Protein AF-Q0GA24-F1 (afdb_monomer)

Organism: NCBI:txid2138

Structure (mmCIF, N/CA/C/O backbone):
data_AF-Q0GA24-F1
#
_entry.id   AF-Q0GA24-F1
#
loop_
_atom_site.group_PDB
_atom_site.id
_atom_site.type_symbol
_atom_site.label_atom_id
_atom_site.label_alt_id
_atom_site.label_comp_id
_atom_site.label_asym_id
_atom_site.label_entity_id
_atom_site.label_seq_id
_atom_site.pdbx_PDB_ins_code
_atom_site.Cartn_x
_atom_site.Cartn_y
_atom_site.Cartn_z
_atom_site.occupancy
_atom_site.B_iso_or_equiv
_atom_site.auth_seq_id
_atom_site.auth_comp_id
_atom_site.auth_asym_id
_atom_site.auth_atom_id
_atom_site.pdbx_PDB_model_num
ATOM 1 N N . MET A 1 1 ? -24.934 -9.411 30.092 1.00 54.34 1 MET A N 1
ATOM 2 C CA . MET A 1 1 ? -26.038 -9.395 31.073 1.00 54.34 1 MET A CA 1
ATOM 3 C C . MET A 1 1 ? -25.554 -8.553 32.243 1.00 54.34 1 MET A C 1
ATOM 5 O O . MET A 1 1 ? -24.442 -8.800 32.690 1.00 54.34 1 MET A O 1
ATOM 9 N N . ALA A 1 2 ? -26.264 -7.487 32.613 1.00 73.81 2 ALA A N 1
ATOM 10 C CA . ALA A 1 2 ? -25.845 -6.609 33.710 1.00 73.81 2 ALA A CA 1
ATOM 11 C C . ALA A 1 2 ? -26.306 -7.208 35.046 1.00 73.81 2 ALA A C 1
ATOM 13 O O . ALA A 1 2 ? -27.414 -7.735 35.101 1.00 73.81 2 ALA A O 1
ATOM 14 N N . LEU A 1 3 ? -25.459 -7.147 36.076 1.00 82.38 3 LEU A N 1
ATOM 15 C CA . LEU A 1 3 ? -25.820 -7.531 37.442 1.00 82.38 3 LEU A CA 1
ATOM 16 C C . LEU A 1 3 ? -26.893 -6.558 37.951 1.00 82.38 3 LEU A C 1
ATOM 18 O O . LEU A 1 3 ? -26.686 -5.347 37.848 1.00 82.38 3 LEU A O 1
ATOM 22 N N . THR A 1 4 ? -28.021 -7.055 38.463 1.00 87.50 4 THR A N 1
ATOM 23 C CA . THR A 1 4 ? -29.092 -6.200 39.011 1.00 87.50 4 THR A CA 1
ATOM 24 C C . THR A 1 4 ? -29.275 -6.394 40.512 1.00 87.50 4 THR A C 1
ATOM 26 O O . THR A 1 4 ? -28.878 -7.408 41.088 1.00 87.50 4 THR A O 1
ATOM 29 N N . LYS A 1 5 ? -29.887 -5.396 41.156 1.00 87.81 5 LYS A N 1
ATOM 30 C CA . LYS A 1 5 ? -30.190 -5.423 42.591 1.00 87.81 5 LYS A CA 1
ATOM 31 C C . LYS A 1 5 ? -31.132 -6.585 42.930 1.00 87.81 5 LYS A C 1
ATOM 33 O O . LYS A 1 5 ? -30.907 -7.276 43.917 1.00 87.81 5 LYS A O 1
ATOM 38 N N . GLU A 1 6 ? -32.123 -6.854 42.080 1.00 89.94 6 GLU A N 1
ATOM 39 C CA . GLU A 1 6 ? -33.084 -7.948 42.266 1.00 89.94 6 GLU A CA 1
ATOM 40 C C . GLU A 1 6 ? -32.398 -9.316 42.252 1.00 89.94 6 GLU A C 1
ATOM 42 O O . GLU A 1 6 ? -32.691 -10.148 43.102 1.00 89.94 6 GLU A O 1
ATOM 47 N N . GLN A 1 7 ? -31.419 -9.525 41.365 1.00 90.19 7 GLN A N 1
ATOM 48 C CA . GLN A 1 7 ? -30.659 -10.779 41.303 1.00 90.19 7 GLN A CA 1
ATOM 49 C C . GLN A 1 7 ? -29.853 -11.042 42.581 1.00 90.19 7 GLN A C 1
ATOM 51 O O . GLN A 1 7 ? -29.695 -12.189 42.989 1.00 90.19 7 GLN A O 1
ATOM 56 N N . LEU A 1 8 ? -29.337 -9.989 43.220 1.00 88.69 8 LEU A N 1
ATOM 57 C CA . LEU A 1 8 ? -28.598 -10.094 44.480 1.00 88.69 8 LEU A CA 1
ATOM 58 C C . LEU A 1 8 ? -29.540 -10.395 45.655 1.00 88.69 8 LEU A C 1
ATOM 60 O O . LEU A 1 8 ? -29.215 -11.215 46.514 1.00 88.69 8 LEU A O 1
ATOM 64 N N . ILE A 1 9 ? -30.727 -9.785 45.659 1.00 90.94 9 ILE A N 1
ATOM 65 C CA . ILE A 1 9 ? -31.772 -10.046 46.658 1.00 90.94 9 ILE A CA 1
ATOM 66 C C . ILE A 1 9 ? -32.324 -11.473 46.512 1.00 90.94 9 ILE A C 1
ATOM 68 O O . ILE A 1 9 ? -32.488 -12.169 47.511 1.00 90.94 9 ILE A O 1
ATOM 72 N N . GLU A 1 10 ? -32.536 -11.954 45.283 1.00 92.00 10 GLU A N 1
ATOM 73 C CA . GLU A 1 10 ? -32.935 -13.342 44.996 1.00 92.00 10 GLU A CA 1
ATOM 74 C C . GLU A 1 10 ? -31.900 -14.370 45.481 1.00 92.00 10 GLU A C 1
ATOM 76 O O . GLU A 1 10 ? -32.254 -15.507 45.789 1.00 92.00 10 GLU A O 1
ATOM 81 N N . GLN A 1 11 ? -30.632 -13.969 45.619 1.00 88.75 11 GLN A N 1
ATOM 82 C CA . GLN A 1 11 ? -29.571 -14.783 46.220 1.00 88.75 11 GLN A CA 1
ATOM 83 C C . GLN A 1 11 ? -29.499 -14.684 47.754 1.00 88.75 11 GLN A C 1
ATOM 85 O 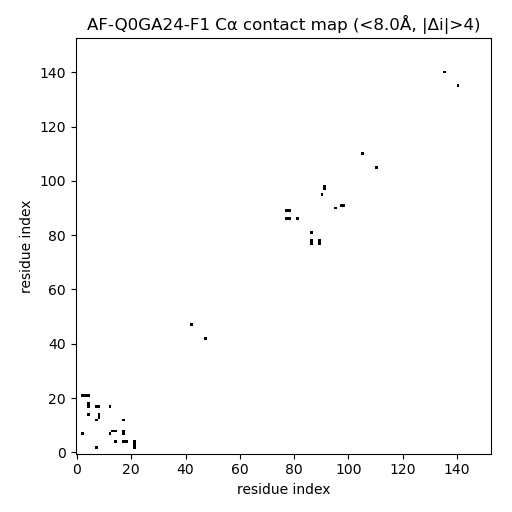O . GLN A 1 11 ? -28.589 -15.240 48.368 1.00 88.75 11 GLN A O 1
ATOM 90 N N . GLY A 1 12 ? -30.471 -14.024 48.390 1.00 89.38 12 GLY A N 1
ATOM 91 C CA . GLY A 1 12 ? -30.605 -13.950 49.846 1.00 89.38 12 GLY A CA 1
ATOM 92 C C . GLY A 1 12 ? -29.856 -12.789 50.499 1.00 89.38 12 GLY A C 1
ATOM 93 O O . GLY A 1 12 ? -29.696 -12.785 51.720 1.00 89.38 12 GLY A O 1
ATOM 94 N N . LEU A 1 13 ? -29.389 -11.808 49.721 1.00 92.44 13 LEU A N 1
ATOM 95 C CA . LEU A 1 13 ? -28.762 -10.604 50.264 1.00 92.44 13 LEU A CA 1
ATOM 96 C C . LEU A 1 13 ? -29.820 -9.603 50.733 1.00 92.44 13 LEU A C 1
ATOM 98 O O . LEU A 1 13 ? -30.876 -9.450 50.118 1.00 92.44 13 LEU A O 1
ATOM 102 N N . SER A 1 14 ? -29.519 -8.887 51.819 1.00 93.75 14 SER A N 1
ATOM 103 C CA . SER A 1 14 ? -30.352 -7.761 52.234 1.00 93.75 14 SER A CA 1
ATOM 104 C C . SER A 1 14 ? -30.262 -6.635 51.211 1.00 93.75 14 SER A C 1
ATOM 106 O O . SER A 1 14 ? -29.275 -6.493 50.486 1.00 93.75 14 SER A O 1
ATOM 108 N N . GLU A 1 15 ? -31.294 -5.803 51.181 1.00 89.81 15 GLU A N 1
ATOM 109 C CA . GLU A 1 15 ? -31.400 -4.716 50.218 1.00 89.81 15 GLU A CA 1
ATOM 110 C C . GLU A 1 15 ? -30.224 -3.727 50.306 1.00 89.81 15 GLU A C 1
ATOM 112 O O . GLU A 1 15 ? -29.670 -3.323 49.286 1.00 89.81 15 GLU A O 1
ATOM 117 N N . GLU A 1 16 ? -29.783 -3.427 51.529 1.00 92.25 16 GLU A N 1
ATOM 118 C CA . GLU A 1 16 ? -28.621 -2.580 51.813 1.00 92.25 16 GLU A CA 1
ATOM 119 C C . GLU A 1 16 ? -27.308 -3.196 51.302 1.00 92.25 16 GLU A C 1
ATOM 121 O O . GLU A 1 16 ? -26.473 -2.508 50.712 1.00 92.25 16 GLU A O 1
ATOM 126 N N . ILE A 1 17 ? -27.121 -4.508 51.488 1.00 91.25 17 ILE A N 1
ATOM 127 C CA . ILE A 1 17 ? -25.916 -5.209 51.028 1.00 91.25 17 ILE A CA 1
ATOM 128 C C . ILE A 1 17 ? -25.901 -5.289 49.499 1.00 91.25 17 ILE A C 1
ATOM 130 O O . ILE A 1 17 ? -24.868 -5.028 48.881 1.00 91.25 17 ILE A O 1
ATOM 134 N N . ALA A 1 18 ? -27.044 -5.593 48.881 1.00 91.75 18 ALA A N 1
ATOM 135 C CA . ALA A 1 18 ? -27.188 -5.626 47.430 1.00 91.75 18 ALA A CA 1
ATOM 136 C C . ALA A 1 18 ? -26.863 -4.263 46.796 1.00 91.75 18 ALA A C 1
ATOM 138 O O . ALA A 1 18 ? -26.160 -4.196 45.788 1.00 91.75 18 ALA A O 1
ATOM 139 N N . GLU A 1 19 ? -27.320 -3.172 47.411 1.00 91.81 19 GLU A N 1
ATOM 140 C CA . GLU A 1 19 ? -27.077 -1.812 46.931 1.00 91.81 19 GLU A CA 1
ATOM 141 C C . GLU A 1 19 ? -25.609 -1.388 47.081 1.00 91.81 19 GLU A C 1
ATOM 143 O O . GLU A 1 19 ? -25.025 -0.831 46.148 1.00 91.81 19 GLU A O 1
ATOM 148 N N . ASN A 1 20 ? -24.966 -1.736 48.199 1.00 92.81 20 ASN A N 1
ATOM 149 C CA . ASN A 1 20 ? -23.534 -1.505 48.391 1.00 92.81 20 ASN A CA 1
ATOM 150 C C . ASN A 1 20 ? -22.672 -2.257 47.366 1.00 92.81 20 ASN A C 1
ATOM 152 O O . ASN A 1 20 ? -21.753 -1.668 46.793 1.00 92.81 20 ASN A O 1
ATOM 156 N N . ILE A 1 21 ? -22.990 -3.526 47.089 1.00 91.56 21 ILE A N 1
ATOM 157 C CA . ILE A 1 21 ? -22.289 -4.333 46.078 1.00 91.56 21 ILE A CA 1
ATOM 158 C C . ILE A 1 21 ? -22.453 -3.716 44.688 1.00 91.56 21 ILE A C 1
ATOM 160 O O . ILE A 1 21 ? -21.475 -3.575 43.953 1.00 91.56 21 ILE A O 1
ATOM 164 N N . LEU A 1 22 ? -23.672 -3.306 44.330 1.00 92.12 22 LEU A N 1
ATOM 165 C CA . LEU A 1 22 ? -23.945 -2.702 43.028 1.00 92.12 22 LEU A CA 1
ATOM 166 C C . LEU A 1 22 ? -23.166 -1.392 42.844 1.00 92.12 22 LEU A C 1
ATOM 168 O O . LEU A 1 22 ? -22.582 -1.148 41.787 1.00 92.12 22 LEU A O 1
ATOM 172 N N . ASN A 1 23 ? -23.113 -0.565 43.889 1.00 91.00 23 ASN A N 1
ATOM 173 C CA . ASN A 1 23 ? -22.372 0.692 43.881 1.00 91.00 23 ASN A CA 1
ATOM 174 C C . ASN A 1 23 ? -20.858 0.472 43.755 1.00 91.00 23 ASN A C 1
ATOM 176 O O . ASN A 1 23 ? -20.209 1.162 42.966 1.00 91.00 23 ASN A O 1
ATOM 180 N N . GLN A 1 24 ? -20.293 -0.502 44.474 1.00 91.44 24 GLN A N 1
ATOM 181 C CA . GLN A 1 24 ? -18.880 -0.870 44.334 1.00 91.44 24 GLN A CA 1
ATOM 182 C C . GLN A 1 24 ? -18.567 -1.376 42.925 1.00 91.44 24 GLN A C 1
ATOM 184 O O . GLN A 1 24 ? -17.658 -0.856 42.280 1.00 91.44 24 GLN A O 1
ATOM 189 N N . PHE A 1 25 ? -19.375 -2.304 42.409 1.00 90.06 25 PHE A N 1
ATOM 190 C CA . PHE A 1 25 ? -19.206 -2.853 41.066 1.00 90.06 25 PHE A CA 1
ATOM 191 C C . PHE A 1 25 ? -19.246 -1.761 39.989 1.00 90.06 25 PHE A C 1
ATOM 193 O O . PHE A 1 25 ? -18.390 -1.715 39.104 1.00 90.06 25 PHE A O 1
ATOM 200 N N . ASN A 1 26 ? -20.206 -0.837 40.080 1.00 89.69 26 ASN A N 1
ATOM 201 C CA . ASN A 1 26 ? -20.327 0.271 39.134 1.00 89.69 26 ASN A CA 1
ATOM 202 C C . ASN A 1 26 ? -19.131 1.233 39.207 1.00 89.69 26 ASN A C 1
ATOM 204 O O . ASN A 1 26 ? -18.645 1.688 38.168 1.00 89.69 26 ASN A O 1
ATOM 208 N N . ASN A 1 27 ? -18.631 1.522 40.411 1.00 91.44 27 ASN A N 1
ATOM 209 C CA . ASN A 1 27 ? -17.462 2.379 40.602 1.00 91.44 27 ASN A CA 1
ATOM 210 C C . ASN A 1 27 ? -16.177 1.737 40.059 1.00 91.44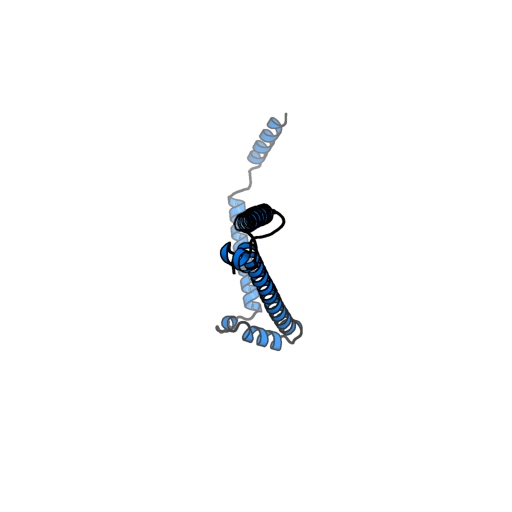 27 ASN A C 1
ATOM 212 O O . ASN A 1 27 ? -15.415 2.405 39.357 1.00 91.44 27 ASN A O 1
ATOM 216 N N . GLU A 1 28 ? -15.953 0.447 40.314 1.00 89.56 28 GLU A N 1
ATOM 217 C CA . GLU A 1 28 ? -14.807 -0.292 39.770 1.00 89.56 28 GLU A CA 1
ATOM 218 C C . GLU A 1 28 ? -14.876 -0.394 38.243 1.00 89.56 28 GLU A C 1
ATOM 220 O O . GLU A 1 28 ? -13.910 -0.076 37.547 1.00 89.56 28 GLU A O 1
ATOM 225 N N . ALA A 1 29 ? -16.042 -0.746 37.694 1.00 87.38 29 ALA A N 1
ATOM 226 C CA . ALA A 1 29 ? -16.247 -0.809 36.251 1.00 87.38 29 ALA A C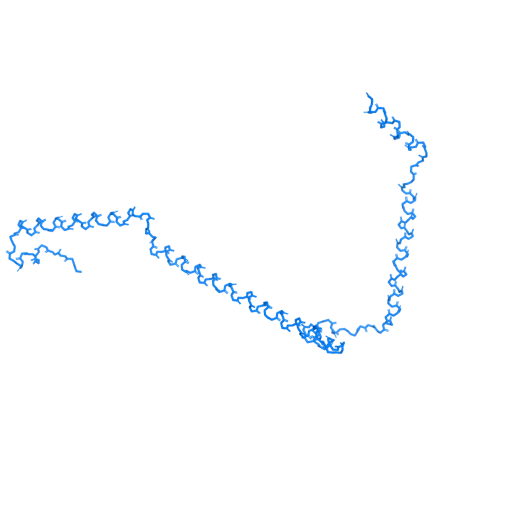A 1
ATOM 227 C C . ALA A 1 29 ? -15.981 0.546 35.573 1.00 87.38 29 ALA A C 1
ATOM 229 O O . ALA A 1 29 ? -15.415 0.595 34.475 1.00 87.38 29 ALA A O 1
ATOM 230 N N . LYS A 1 30 ? -16.349 1.654 36.230 1.00 88.50 30 LYS A N 1
ATOM 231 C CA . LYS A 1 30 ? -16.049 3.012 35.764 1.00 88.50 30 LYS A CA 1
ATOM 232 C C . LYS A 1 30 ? -14.543 3.291 35.762 1.00 88.50 30 LYS A C 1
ATOM 234 O O . LYS A 1 30 ? -14.029 3.732 34.735 1.00 88.50 30 LYS A O 1
ATOM 239 N N . GLN A 1 31 ? -13.824 2.978 36.842 1.00 85.25 31 GLN A N 1
ATOM 240 C CA . GLN A 1 31 ? -12.363 3.152 36.903 1.00 85.25 31 GLN A CA 1
ATOM 241 C C . GLN A 1 31 ? -11.626 2.321 35.842 1.00 85.25 31 GLN A C 1
ATOM 243 O O . GLN A 1 31 ? -10.684 2.803 35.207 1.00 85.25 31 GLN A O 1
ATOM 248 N N . ILE A 1 32 ? -12.073 1.088 35.590 1.00 84.44 32 ILE A N 1
ATOM 249 C CA . ILE A 1 32 ? -11.501 0.235 34.541 1.00 84.44 32 ILE A CA 1
ATOM 250 C C . ILE A 1 32 ? -11.736 0.853 33.156 1.00 84.44 32 ILE A C 1
ATOM 252 O O . ILE A 1 32 ? -10.809 0.920 32.352 1.00 84.44 32 ILE A O 1
ATOM 256 N N . ARG A 1 33 ? -12.939 1.365 32.864 1.00 81.19 33 ARG A N 1
ATOM 257 C CA . ARG A 1 33 ? -13.200 2.042 31.579 1.00 81.19 33 ARG A CA 1
ATOM 258 C C . ARG A 1 33 ? -12.336 3.283 31.396 1.00 81.19 33 ARG A C 1
ATOM 260 O O . ARG A 1 33 ? -11.732 3.446 30.341 1.00 81.19 33 ARG A O 1
ATOM 267 N N . GLU A 1 34 ? -12.249 4.129 32.417 1.00 81.00 34 GLU A N 1
ATOM 268 C CA . GLU A 1 34 ? -11.453 5.357 32.357 1.00 81.00 34 GLU A CA 1
ATOM 269 C C . GLU A 1 34 ? -9.954 5.069 32.203 1.00 81.00 34 GLU A C 1
ATOM 271 O O . GLU A 1 34 ? -9.273 5.766 31.454 1.00 81.00 34 GLU A O 1
ATOM 276 N N . SER A 1 35 ? -9.433 4.030 32.863 1.00 76.38 35 SER A N 1
ATOM 277 C CA . SER A 1 35 ? -8.030 3.618 32.716 1.00 76.38 35 SER A CA 1
ATOM 278 C C . SER A 1 35 ? -7.735 2.990 31.352 1.00 76.38 35 SER A C 1
ATOM 280 O O . SER A 1 35 ? -6.678 3.245 30.786 1.00 76.38 35 SER A O 1
ATOM 282 N N . VAL A 1 36 ? -8.662 2.222 30.771 1.00 70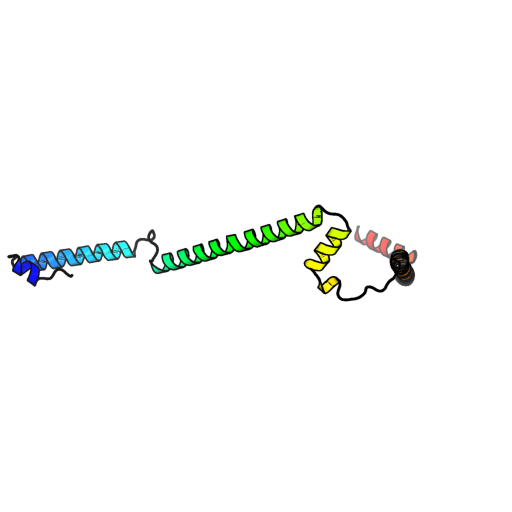.88 36 VAL A N 1
ATOM 283 C CA . VAL A 1 36 ? -8.534 1.714 29.392 1.00 70.88 36 VAL A CA 1
ATOM 284 C C . VAL A 1 36 ? -8.556 2.860 28.379 1.00 70.88 36 VAL A C 1
ATOM 286 O O . VAL A 1 36 ? -7.782 2.841 27.433 1.00 70.88 36 VAL A O 1
ATOM 289 N N . GLN A 1 37 ? -9.402 3.870 28.584 1.00 66.44 37 GLN A N 1
ATOM 290 C CA . GLN A 1 37 ? -9.559 4.983 27.646 1.00 66.44 37 GLN A CA 1
ATOM 291 C C . GLN A 1 37 ? -8.395 5.989 27.678 1.00 66.44 37 GLN A C 1
ATOM 293 O O . GLN A 1 37 ? -8.179 6.694 26.699 1.00 66.44 37 GLN A O 1
ATOM 298 N N . LYS A 1 38 ? -7.647 6.059 28.787 1.00 67.50 38 LYS A N 1
ATOM 299 C CA . LYS A 1 38 ? -6.471 6.935 28.957 1.00 67.50 38 LYS A CA 1
ATOM 300 C C . LYS A 1 38 ? -5.143 6.277 28.577 1.00 67.50 38 LYS A C 1
ATOM 302 O O . LYS A 1 38 ? -4.101 6.914 28.700 1.00 67.50 38 LYS A O 1
ATOM 307 N N . ARG A 1 39 ? -5.155 5.005 28.186 1.00 62.38 39 ARG A N 1
ATOM 308 C CA . ARG A 1 39 ? -3.938 4.296 27.803 1.00 62.38 39 ARG A CA 1
ATOM 309 C C . ARG A 1 39 ? -3.487 4.736 26.409 1.00 62.38 39 ARG A C 1
ATOM 311 O O . ARG A 1 39 ? -4.181 4.496 25.429 1.00 62.38 39 ARG A O 1
ATOM 318 N N . GLU A 1 40 ? -2.330 5.390 26.339 1.00 61.50 40 GLU A N 1
ATOM 319 C CA . GLU A 1 40 ? -1.680 5.824 25.090 1.00 61.50 40 GLU A CA 1
ATOM 320 C C . GLU A 1 40 ? -0.981 4.664 24.354 1.00 61.50 40 GLU A C 1
ATOM 322 O O . GLU A 1 40 ? -0.599 4.794 23.195 1.00 61.50 40 GLU A O 1
ATOM 327 N N . ASP A 1 41 ? -0.829 3.514 25.016 1.00 65.31 41 ASP A N 1
ATOM 328 C CA . ASP A 1 41 ? -0.212 2.288 24.507 1.00 65.31 41 ASP A CA 1
ATOM 329 C C . ASP A 1 41 ? -1.182 1.373 23.734 1.00 65.31 41 ASP A C 1
ATOM 331 O O . ASP A 1 41 ? -0.755 0.375 23.152 1.00 65.31 41 ASP A O 1
ATOM 335 N N . VAL A 1 42 ? -2.480 1.698 23.698 1.00 67.00 42 VAL A N 1
ATOM 336 C CA . VAL A 1 42 ? -3.496 0.945 22.946 1.00 67.00 42 VAL A CA 1
ATOM 337 C C . VAL A 1 42 ? -4.040 1.783 21.801 1.00 67.00 42 VAL A C 1
ATOM 339 O O . VAL A 1 42 ? -4.584 2.865 21.999 1.00 67.00 42 VAL A O 1
ATOM 342 N N . ILE A 1 43 ? -3.939 1.247 20.587 1.00 70.94 43 ILE A N 1
ATOM 343 C CA . ILE A 1 43 ? -4.533 1.871 19.406 1.00 70.94 43 ILE A CA 1
ATOM 344 C C . ILE A 1 43 ? -6.030 1.555 19.357 1.00 70.94 43 ILE A C 1
ATOM 346 O O . ILE A 1 43 ? -6.466 0.479 19.784 1.00 70.94 43 ILE A O 1
ATOM 350 N N . SER A 1 44 ? -6.837 2.476 18.832 1.00 75.75 44 SER A N 1
ATOM 351 C CA . SER A 1 44 ? -8.266 2.218 18.673 1.00 75.75 44 SER A CA 1
ATOM 352 C C . SER A 1 44 ? -8.505 1.102 17.647 1.00 75.75 44 SER A C 1
ATOM 354 O O . SER A 1 44 ? -7.697 0.872 16.744 1.00 75.75 44 SER A O 1
ATOM 356 N N . LYS A 1 45 ? -9.643 0.405 17.750 1.00 80.25 45 LYS A N 1
ATOM 357 C CA . LYS A 1 45 ? -10.027 -0.619 16.761 1.00 80.25 45 LYS A CA 1
ATOM 358 C C . LYS A 1 45 ? -10.088 -0.042 15.341 1.00 80.25 45 LYS A C 1
ATOM 360 O O . LYS A 1 45 ? -9.730 -0.730 14.392 1.00 80.25 45 LYS A O 1
ATOM 365 N N . GLU A 1 46 ? -10.524 1.208 15.216 1.00 80.38 46 GLU A N 1
ATOM 366 C CA . GLU A 1 46 ? -10.608 1.922 13.942 1.00 80.38 46 GLU A CA 1
ATOM 367 C C . GLU A 1 46 ? -9.213 2.145 13.340 1.00 80.38 46 GLU A C 1
ATOM 369 O O . GLU A 1 46 ? -8.986 1.862 12.165 1.00 80.38 46 GLU A O 1
ATOM 374 N N . ASP A 1 47 ? -8.256 2.582 14.162 1.00 78.62 47 ASP A N 1
ATOM 375 C CA . ASP A 1 47 ? -6.881 2.837 13.721 1.00 78.62 47 ASP A CA 1
ATOM 376 C C . ASP A 1 47 ? -6.146 1.538 13.382 1.00 78.62 47 ASP A C 1
ATOM 378 O O . ASP A 1 47 ? -5.402 1.486 12.404 1.00 78.62 47 ASP A O 1
ATOM 382 N N . PHE A 1 48 ? -6.411 0.457 14.124 1.00 84.19 48 PHE A N 1
ATOM 383 C CA . PHE A 1 48 ? -5.908 -0.876 13.785 1.00 84.19 48 PHE A CA 1
ATOM 384 C C . PHE A 1 48 ? -6.383 -1.329 12.402 1.00 84.19 48 PHE A C 1
ATOM 386 O O . PHE A 1 48 ? -5.586 -1.825 11.607 1.00 84.19 48 PHE A O 1
ATOM 393 N N . ILE A 1 49 ? -7.672 -1.146 12.099 1.00 87.00 49 ILE A N 1
ATOM 394 C CA . ILE A 1 49 ? -8.243 -1.533 10.803 1.00 87.00 49 ILE A CA 1
ATOM 395 C C . ILE A 1 49 ? -7.608 -0.716 9.672 1.00 87.00 49 ILE A C 1
ATOM 397 O O . ILE A 1 49 ? -7.224 -1.293 8.657 1.00 87.00 49 ILE A O 1
ATOM 401 N N . LYS A 1 50 ? -7.436 0.601 9.852 1.00 88.62 50 LYS A N 1
ATOM 402 C CA . LYS A 1 50 ? -6.770 1.461 8.858 1.00 88.62 50 LYS A CA 1
ATOM 403 C C . LYS A 1 50 ? -5.334 1.018 8.584 1.00 88.62 50 LYS A C 1
ATOM 405 O O . LYS A 1 50 ? -4.990 0.790 7.429 1.00 88.62 50 LYS A O 1
ATOM 410 N N . LEU A 1 51 ? -4.534 0.816 9.634 1.00 86.00 51 LEU A N 1
ATOM 411 C CA . LEU A 1 51 ? -3.148 0.352 9.505 1.00 86.00 51 LEU A CA 1
ATOM 412 C C . LEU A 1 51 ? -3.057 -1.029 8.844 1.00 86.00 51 LEU A C 1
ATOM 414 O O . LEU A 1 51 ? -2.160 -1.273 8.040 1.00 86.00 51 LEU A O 1
ATOM 418 N N . SER A 1 52 ? -3.987 -1.934 9.158 1.00 86.75 52 SER A N 1
ATOM 419 C CA . SER A 1 52 ? -4.045 -3.252 8.520 1.00 86.75 52 SER A CA 1
ATOM 420 C C . SER A 1 52 ? -4.322 -3.143 7.020 1.00 86.75 52 SER A C 1
ATOM 422 O O . SER A 1 52 ? -3.673 -3.828 6.233 1.00 86.75 52 SER A O 1
ATOM 424 N N . ASN A 1 53 ? -5.250 -2.270 6.621 1.00 90.06 53 ASN A N 1
ATOM 425 C CA . ASN A 1 53 ? -5.581 -2.062 5.213 1.00 90.06 53 ASN A CA 1
ATOM 426 C C . ASN A 1 53 ? -4.406 -1.436 4.446 1.00 90.06 53 ASN A C 1
ATOM 428 O O . ASN A 1 53 ? -4.029 -1.950 3.396 1.00 90.06 53 ASN A O 1
ATOM 432 N N . GLU A 1 54 ? -3.770 -0.394 4.996 1.00 89.62 54 GLU A N 1
ATOM 433 C CA . GLU A 1 54 ? -2.568 0.215 4.401 1.00 89.62 54 GLU A CA 1
ATOM 434 C C . GLU A 1 54 ? -1.435 -0.810 4.230 1.00 89.62 54 GLU A C 1
ATOM 436 O O . GLU A 1 54 ? -0.749 -0.843 3.205 1.00 89.62 54 GLU A O 1
ATOM 441 N N . LEU A 1 55 ? -1.255 -1.699 5.213 1.00 88.19 55 LEU A N 1
ATOM 442 C CA . LEU A 1 55 ? -0.261 -2.765 5.142 1.00 88.19 55 LEU A CA 1
ATOM 443 C C . LEU A 1 55 ? -0.564 -3.765 4.015 1.00 88.19 55 LEU A C 1
ATOM 445 O O . LEU A 1 55 ? 0.360 -4.226 3.338 1.00 88.19 55 LEU A O 1
ATOM 449 N N . ASP A 1 56 ? -1.828 -4.121 3.812 1.00 85.69 56 ASP A N 1
ATOM 450 C CA . ASP A 1 56 ? -2.225 -5.048 2.753 1.00 85.69 56 ASP A CA 1
ATOM 451 C C . ASP A 1 56 ? -2.109 -4.417 1.356 1.00 85.69 56 ASP A C 1
ATOM 453 O O . ASP A 1 56 ? -1.627 -5.077 0.428 1.00 85.69 56 ASP A O 1
ATOM 457 N N . GLU A 1 57 ? -2.409 -3.123 1.212 1.00 84.50 57 GLU A N 1
ATOM 458 C CA . GLU A 1 57 ? -2.150 -2.362 -0.019 1.00 84.50 57 GLU A CA 1
ATOM 459 C C . GLU A 1 57 ? -0.650 -2.313 -0.359 1.00 84.50 57 GLU A C 1
ATOM 461 O O . GLU A 1 57 ? -0.251 -2.590 -1.496 1.00 84.50 57 GLU A O 1
ATOM 466 N N . LEU A 1 58 ? 0.214 -2.050 0.628 1.00 83.94 58 LEU A N 1
ATOM 467 C CA . LEU A 1 58 ? 1.670 -2.047 0.440 1.00 83.94 58 LEU A CA 1
ATOM 468 C C . LEU A 1 58 ? 2.215 -3.423 0.037 1.00 83.94 58 LEU A C 1
ATOM 470 O O . LEU A 1 58 ? 3.105 -3.516 -0.816 1.00 83.94 58 LEU A O 1
ATOM 474 N N . LYS A 1 59 ? 1.677 -4.509 0.608 1.00 78.69 59 LYS A N 1
ATOM 475 C CA . LYS A 1 59 ? 2.035 -5.871 0.184 1.00 78.69 59 LYS A CA 1
ATOM 476 C C . LYS A 1 59 ? 1.662 -6.104 -1.274 1.00 78.69 59 LYS A C 1
ATOM 478 O O . LYS A 1 59 ? 2.490 -6.634 -2.012 1.00 78.69 59 LYS A O 1
ATOM 483 N N . ALA A 1 60 ? 0.470 -5.689 -1.705 1.00 75.19 60 ALA A N 1
ATOM 484 C CA . ALA A 1 60 ? 0.057 -5.797 -3.103 1.00 75.19 60 ALA A CA 1
ATOM 485 C C . ALA A 1 60 ? 1.004 -5.014 -4.031 1.00 75.19 60 ALA A C 1
ATOM 487 O O . ALA A 1 60 ? 1.423 -5.525 -5.074 1.00 75.19 60 ALA A O 1
ATOM 488 N N . PHE A 1 61 ? 1.441 -3.825 -3.605 1.00 70.50 61 PHE A N 1
ATOM 489 C CA . PHE A 1 61 ? 2.392 -3.004 -4.353 1.00 70.50 61 PHE A CA 1
ATOM 490 C C . PHE A 1 61 ? 3.790 -3.619 -4.467 1.00 70.50 61 PHE A C 1
ATOM 492 O O . PHE A 1 61 ? 4.531 -3.230 -5.356 1.00 70.50 61 PHE A O 1
ATOM 499 N N . LYS A 1 62 ? 4.180 -4.586 -3.627 1.00 64.19 62 LYS A N 1
ATOM 500 C CA . LYS A 1 62 ? 5.461 -5.303 -3.768 1.00 64.19 62 LYS A CA 1
ATOM 501 C C . LYS A 1 62 ? 5.438 -6.328 -4.907 1.00 64.19 62 LYS A C 1
ATOM 503 O O . LYS A 1 62 ? 6.464 -6.530 -5.552 1.00 64.19 62 LYS A O 1
ATOM 508 N N . TYR A 1 63 ? 4.284 -6.943 -5.174 1.00 59.47 63 TYR A N 1
ATOM 509 C CA . TYR A 1 63 ? 4.147 -7.991 -6.194 1.00 59.47 63 TYR A CA 1
ATOM 510 C C . TYR A 1 63 ? 4.087 -7.444 -7.630 1.00 59.47 63 TYR A C 1
ATOM 512 O O . TYR A 1 63 ? 4.521 -8.111 -8.574 1.00 59.47 63 TYR A O 1
ATOM 520 N N . VAL A 1 64 ? 3.593 -6.217 -7.813 1.00 61.31 64 VAL A N 1
ATOM 521 C CA . VAL A 1 64 ? 3.476 -5.580 -9.138 1.00 61.31 64 VAL A CA 1
ATOM 522 C C . VAL A 1 64 ? 4.847 -5.217 -9.750 1.00 61.31 64 VAL A C 1
ATOM 524 O O . VAL A 1 64 ? 5.066 -5.496 -10.927 1.00 61.31 64 VAL A O 1
ATOM 527 N N . PRO A 1 65 ? 5.813 -4.643 -9.009 1.00 65.12 65 PRO A N 1
ATOM 528 C CA . PRO A 1 65 ? 7.167 -4.412 -9.495 1.00 65.12 65 PRO A CA 1
ATOM 529 C C . PRO A 1 65 ? 7.927 -5.707 -9.758 1.00 65.12 65 PRO A C 1
ATOM 531 O O . PRO A 1 65 ? 8.624 -5.785 -10.761 1.00 65.12 65 PRO A O 1
ATOM 534 N N . THR A 1 66 ? 7.798 -6.730 -8.903 1.00 61.22 66 THR A N 1
ATOM 535 C CA . THR A 1 66 ? 8.533 -7.993 -9.093 1.00 61.22 66 THR A CA 1
ATOM 536 C C . THR A 1 66 ? 8.117 -8.716 -10.366 1.00 61.22 66 THR A C 1
ATOM 538 O O . THR A 1 66 ? 8.989 -9.136 -11.116 1.00 61.22 66 THR A O 1
ATOM 541 N N . THR A 1 67 ? 6.815 -8.777 -10.659 1.00 66.38 67 THR A N 1
ATOM 542 C CA . THR A 1 67 ? 6.299 -9.388 -11.898 1.00 66.38 67 THR A CA 1
ATOM 543 C C . THR A 1 67 ? 6.740 -8.607 -13.136 1.00 66.38 67 THR A C 1
ATOM 545 O O . THR A 1 67 ? 7.306 -9.185 -14.057 1.00 66.38 67 THR A O 1
ATOM 548 N N . LYS A 1 68 ? 6.624 -7.271 -13.120 1.00 76.94 68 LYS A N 1
ATOM 549 C CA . LYS A 1 68 ? 7.117 -6.422 -14.222 1.00 76.94 68 LYS A CA 1
ATOM 550 C C . LYS A 1 68 ? 8.629 -6.537 -14.440 1.00 76.94 68 LYS A C 1
ATOM 552 O O . LYS A 1 68 ? 9.083 -6.520 -15.579 1.00 76.94 68 LYS A O 1
ATOM 557 N N . ILE A 1 69 ? 9.422 -6.636 -13.372 1.00 75.31 69 ILE A N 1
ATOM 558 C CA . ILE A 1 69 ? 10.880 -6.812 -13.466 1.00 75.31 69 ILE A CA 1
ATOM 559 C C . ILE A 1 69 ? 11.223 -8.179 -14.067 1.00 75.31 69 ILE A C 1
ATOM 561 O O . ILE A 1 69 ? 12.165 -8.278 -14.850 1.00 75.31 69 ILE A O 1
ATOM 565 N N . GLU A 1 70 ? 10.479 -9.224 -13.718 1.00 75.75 70 GLU A N 1
ATOM 566 C CA . GLU A 1 70 ? 10.679 -10.578 -14.238 1.00 75.75 70 GLU A CA 1
ATOM 567 C C . GLU A 1 70 ? 10.312 -10.687 -15.726 1.00 75.75 70 GLU A C 1
ATOM 569 O O . GLU A 1 70 ? 11.083 -11.249 -16.509 1.00 75.75 70 GLU A O 1
ATOM 574 N N . ASP A 1 71 ? 9.230 -10.028 -16.149 1.00 75.69 71 ASP A N 1
ATOM 575 C CA . ASP A 1 71 ? 8.868 -9.887 -17.564 1.00 75.69 71 ASP A CA 1
ATOM 576 C C . ASP A 1 71 ? 9.951 -9.134 -18.356 1.00 75.69 71 ASP A C 1
ATOM 578 O O . ASP A 1 71 ? 10.346 -9.553 -19.447 1.00 75.69 71 ASP A O 1
ATOM 582 N N . ILE A 1 72 ? 10.487 -8.039 -17.798 1.00 78.62 72 ILE A N 1
ATOM 583 C CA . ILE A 1 72 ? 11.580 -7.271 -18.417 1.00 78.62 72 ILE A CA 1
ATOM 584 C C . ILE A 1 72 ? 12.842 -8.128 -18.552 1.00 78.62 72 ILE A C 1
ATOM 586 O O . ILE A 1 72 ? 13.459 -8.119 -19.616 1.00 78.62 72 ILE A O 1
ATOM 590 N N . LYS A 1 73 ? 13.222 -8.882 -17.512 1.00 76.38 73 LYS A N 1
ATOM 591 C CA . LYS A 1 73 ? 14.379 -9.792 -17.565 1.00 76.38 73 LYS A CA 1
ATOM 592 C C . LYS A 1 73 ? 14.196 -10.863 -18.636 1.00 76.38 73 LYS A C 1
ATOM 594 O O . LYS A 1 73 ? 15.074 -11.032 -19.472 1.00 76.38 73 LYS A O 1
ATOM 599 N N . THR A 1 74 ? 13.027 -11.498 -18.673 1.00 74.50 74 THR A N 1
ATOM 600 C CA . THR A 1 74 ? 12.696 -12.519 -19.677 1.00 74.50 74 THR A CA 1
ATOM 601 C C . THR A 1 74 ? 12.778 -11.959 -21.098 1.00 74.50 74 THR A C 1
ATOM 603 O O . THR A 1 74 ? 13.316 -12.602 -21.998 1.00 74.50 74 THR A O 1
ATOM 606 N N . ASN A 1 75 ? 12.274 -10.743 -21.322 1.00 75.38 75 ASN A N 1
ATOM 607 C CA . ASN A 1 75 ? 12.357 -10.090 -22.628 1.00 75.38 75 ASN A CA 1
ATOM 608 C C . ASN A 1 75 ? 13.790 -9.675 -22.986 1.00 75.38 75 ASN A C 1
ATOM 610 O O . ASN A 1 75 ? 14.185 -9.794 -24.145 1.00 75.38 75 ASN A O 1
ATOM 614 N N . LEU A 1 76 ? 14.588 -9.235 -22.012 1.00 74.19 76 LEU A N 1
ATOM 615 C CA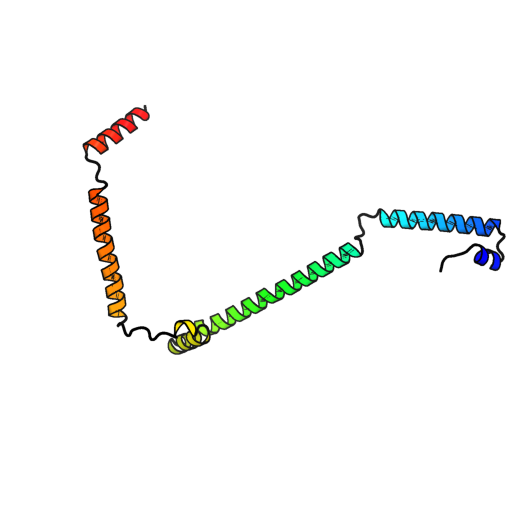 . LEU A 1 76 ? 15.997 -8.913 -22.223 1.00 74.19 76 LEU A CA 1
ATOM 616 C C . LEU A 1 76 ? 16.806 -10.158 -22.611 1.00 74.19 76 LEU A C 1
ATOM 618 O O . LEU A 1 76 ? 17.614 -10.085 -23.536 1.00 74.19 76 LEU A O 1
ATOM 622 N N . ASP A 1 77 ? 16.548 -11.300 -21.972 1.00 70.88 77 ASP A N 1
ATOM 623 C CA . ASP A 1 77 ? 17.203 -12.575 -22.283 1.00 70.88 77 ASP A CA 1
ATOM 624 C C . ASP A 1 77 ? 16.877 -13.065 -23.703 1.00 70.88 77 ASP A C 1
ATOM 626 O O . ASP A 1 77 ? 17.765 -13.519 -24.426 1.00 70.88 77 ASP A O 1
ATOM 630 N N . LYS A 1 78 ? 15.632 -12.878 -24.168 1.00 66.00 78 LYS A N 1
ATOM 631 C CA . LYS A 1 78 ? 15.244 -13.171 -25.563 1.00 66.00 78 LYS A CA 1
ATOM 632 C C . LYS A 1 78 ? 16.007 -12.322 -26.585 1.00 66.00 78 LYS A C 1
ATOM 634 O O . LYS A 1 78 ? 16.292 -12.785 -27.687 1.00 66.00 78 LYS A O 1
ATOM 639 N N . VAL A 1 79 ? 16.339 -11.078 -26.237 1.00 64.75 79 VAL A N 1
ATOM 640 C CA . VAL A 1 79 ? 17.017 -10.130 -27.138 1.00 64.75 79 VAL A CA 1
ATOM 641 C C . VAL A 1 79 ? 18.547 -10.241 -27.052 1.00 64.75 79 VAL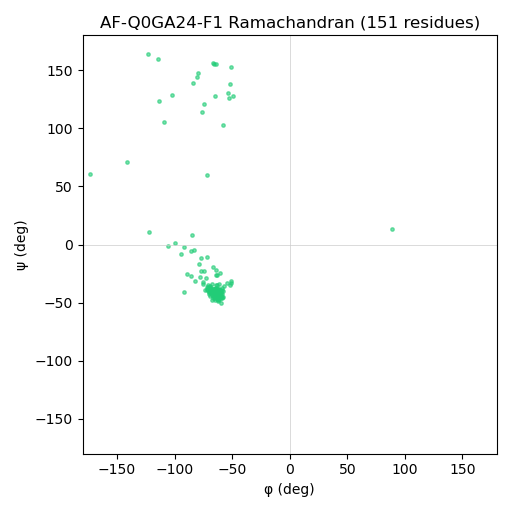 A C 1
ATOM 643 O O . VAL A 1 79 ? 19.254 -9.907 -28.010 1.00 64.75 79 VAL A O 1
ATOM 646 N N . SER A 1 80 ? 19.091 -10.717 -25.930 1.00 64.00 80 SER A N 1
ATOM 647 C CA . SER A 1 80 ? 20.535 -10.740 -25.681 1.00 64.00 80 SER A CA 1
ATOM 648 C C . SER 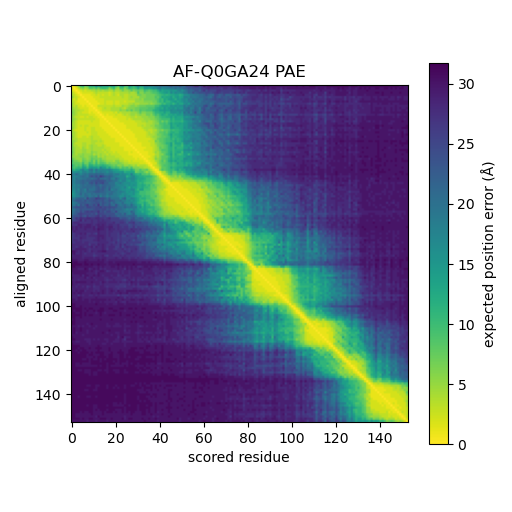A 1 80 ? 21.255 -11.938 -26.323 1.00 64.00 80 SER A C 1
ATOM 650 O O . SER A 1 80 ? 22.393 -11.767 -26.765 1.00 64.00 80 SER A O 1
ATOM 652 N N . GLY A 1 81 ? 20.604 -13.101 -26.463 1.00 57.19 81 GLY A N 1
ATOM 653 C CA . GLY A 1 81 ? 21.271 -14.375 -26.796 1.00 57.19 81 GLY A CA 1
ATOM 654 C C . GLY A 1 81 ? 21.342 -14.826 -28.265 1.00 57.19 81 GLY A C 1
ATOM 655 O O . GLY A 1 81 ? 22.036 -15.798 -28.547 1.00 57.19 81 GLY A O 1
ATOM 656 N N . ASN A 1 82 ? 20.675 -14.157 -29.208 1.00 61.72 82 ASN A N 1
ATOM 657 C CA . ASN A 1 82 ? 20.293 -14.798 -30.476 1.00 61.72 82 ASN A CA 1
ATOM 658 C C . ASN A 1 82 ? 20.797 -14.101 -31.762 1.00 61.72 82 ASN A C 1
ATOM 660 O O . ASN A 1 82 ? 21.223 -12.943 -31.739 1.00 61.72 82 ASN A O 1
ATOM 664 N N . SER A 1 83 ? 20.758 -14.825 -32.891 1.00 63.00 83 SER A N 1
ATOM 665 C CA . SER A 1 83 ? 21.125 -14.356 -34.243 1.00 63.00 83 SER A CA 1
ATOM 666 C C . SER A 1 83 ? 20.415 -13.040 -34.608 1.00 63.00 83 SER A C 1
ATOM 668 O O . SER A 1 83 ? 19.309 -12.779 -34.138 1.00 63.00 83 SER A O 1
ATOM 670 N N . LEU A 1 84 ? 20.999 -12.202 -35.480 1.00 64.50 84 LEU A N 1
ATOM 671 C CA . LEU A 1 84 ? 20.382 -10.934 -35.919 1.00 64.50 84 LEU A CA 1
ATOM 672 C C . LEU A 1 84 ? 18.941 -11.129 -36.434 1.00 64.50 84 LEU A C 1
ATOM 674 O O . LEU A 1 84 ? 18.076 -10.293 -36.186 1.00 64.50 84 LEU A O 1
ATOM 678 N N . ILE A 1 85 ? 18.679 -12.261 -37.093 1.00 68.00 85 ILE A N 1
ATOM 679 C CA . ILE A 1 85 ? 17.360 -12.642 -37.619 1.00 68.00 85 ILE A CA 1
ATOM 680 C C . ILE A 1 85 ? 16.354 -12.847 -36.479 1.00 68.00 85 ILE A C 1
ATOM 682 O O . ILE A 1 85 ? 15.238 -12.336 -36.529 1.00 68.00 85 ILE A O 1
ATOM 686 N N . GLU A 1 86 ? 16.759 -13.545 -35.423 1.00 66.12 86 GLU A N 1
ATOM 687 C CA . GLU A 1 86 ? 15.924 -13.813 -34.250 1.00 66.12 86 GLU A CA 1
ATOM 688 C C . GLU A 1 86 ? 15.699 -12.543 -33.419 1.00 66.12 86 GLU A C 1
ATOM 690 O O . GLU A 1 86 ? 14.596 -12.328 -32.914 1.00 66.12 86 GLU A O 1
ATOM 695 N N . LYS A 1 87 ? 16.693 -11.643 -33.345 1.00 69.19 87 LYS A N 1
ATOM 696 C CA . LYS A 1 87 ? 16.520 -10.312 -32.739 1.00 69.19 87 LYS A CA 1
ATOM 697 C C . LYS A 1 87 ? 15.504 -9.473 -33.509 1.00 69.19 87 LYS A C 1
ATOM 699 O O . LYS A 1 87 ? 14.633 -8.874 -32.886 1.00 69.19 87 LYS A O 1
ATOM 704 N N . MET A 1 88 ? 15.573 -9.456 -34.843 1.00 72.75 88 MET A N 1
ATOM 705 C CA . MET A 1 88 ? 14.588 -8.753 -35.674 1.00 72.75 88 MET A CA 1
ATOM 706 C C . MET A 1 88 ? 13.182 -9.337 -35.515 1.00 72.75 88 MET A C 1
ATOM 708 O O . MET A 1 88 ? 12.221 -8.577 -35.427 1.00 72.75 88 MET A O 1
ATOM 712 N N . GLN A 1 89 ? 13.055 -10.663 -35.444 1.00 71.56 89 GLN A N 1
ATOM 713 C CA . GLN A 1 89 ? 11.767 -11.326 -35.241 1.00 71.56 89 GLN A CA 1
ATOM 714 C C . GLN A 1 89 ? 11.175 -11.010 -33.859 1.00 71.56 89 GLN A C 1
ATOM 716 O O . GLN A 1 89 ? 10.014 -10.625 -33.758 1.00 71.56 89 GLN A O 1
ATOM 721 N N . THR A 1 90 ? 11.996 -11.058 -32.810 1.00 73.06 90 THR A N 1
ATOM 722 C CA . THR A 1 90 ? 11.585 -10.700 -31.443 1.00 73.06 90 THR A CA 1
ATOM 723 C C . THR A 1 90 ? 11.173 -9.227 -31.348 1.00 73.06 90 THR A C 1
ATOM 725 O O . THR A 1 90 ? 10.184 -8.894 -30.699 1.00 73.06 90 THR A O 1
ATOM 728 N N . LEU A 1 91 ? 11.890 -8.323 -32.028 1.00 74.94 91 LEU A N 1
ATOM 729 C CA . LEU A 1 91 ? 11.547 -6.898 -32.057 1.00 74.94 91 LEU A CA 1
ATOM 730 C C . LEU A 1 91 ? 10.205 -6.652 -32.765 1.00 74.94 91 LEU A C 1
ATOM 732 O O . LEU A 1 91 ? 9.422 -5.828 -32.298 1.00 74.94 91 LEU A O 1
ATOM 736 N N . LYS A 1 92 ? 9.916 -7.398 -33.842 1.00 76.56 92 LYS A N 1
ATOM 737 C CA . LYS A 1 92 ? 8.615 -7.373 -34.535 1.00 76.56 92 LYS A CA 1
ATOM 738 C C . LYS A 1 92 ? 7.470 -7.849 -33.646 1.00 76.56 92 LYS A C 1
ATOM 740 O O . LYS A 1 92 ? 6.395 -7.265 -33.693 1.00 76.56 92 LYS A O 1
ATOM 745 N N . GLU A 1 93 ? 7.689 -8.884 -32.840 1.00 79.62 93 GLU A N 1
ATOM 746 C CA . GLU A 1 93 ? 6.675 -9.406 -31.915 1.00 79.62 93 GLU A CA 1
ATOM 747 C C . GLU A 1 93 ? 6.394 -8.444 -30.753 1.00 79.62 93 GLU A C 1
ATOM 749 O O . GLU A 1 93 ? 5.240 -8.240 -30.383 1.00 79.62 93 GLU A O 1
ATOM 754 N N . LEU A 1 94 ? 7.437 -7.824 -30.191 1.00 79.75 94 LEU A N 1
ATOM 755 C CA . LEU A 1 94 ? 7.305 -6.890 -29.068 1.00 79.75 94 LEU A CA 1
ATOM 756 C C . LEU A 1 94 ? 6.765 -5.518 -29.490 1.00 79.75 94 LEU A C 1
ATOM 758 O O . LEU A 1 94 ? 6.076 -4.857 -28.710 1.00 79.75 94 LEU A O 1
ATOM 762 N N . LYS A 1 95 ? 7.114 -5.072 -30.700 1.00 78.75 95 LYS A N 1
ATOM 763 C CA . LYS A 1 95 ? 6.787 -3.748 -31.230 1.00 78.75 95 LYS A CA 1
ATOM 764 C C . LYS A 1 95 ? 6.439 -3.804 -32.724 1.00 78.75 95 LYS A C 1
ATOM 766 O O . LYS A 1 95 ? 7.213 -3.334 -33.560 1.00 78.75 95 LYS A O 1
ATOM 771 N N . PRO A 1 96 ? 5.273 -4.377 -33.081 1.00 74.75 96 PRO A N 1
ATOM 772 C CA . PRO A 1 96 ? 4.862 -4.525 -34.478 1.00 74.75 96 PRO A CA 1
ATOM 773 C C . PRO A 1 96 ? 4.639 -3.177 -35.178 1.00 74.75 96 PRO A C 1
ATOM 775 O O . PRO A 1 96 ? 4.839 -3.078 -36.384 1.00 74.75 96 PRO A O 1
ATOM 778 N N . ASP A 1 97 ? 4.304 -2.134 -34.414 1.00 79.00 97 ASP A N 1
ATOM 779 C CA . ASP A 1 97 ? 4.157 -0.733 -34.823 1.00 79.00 97 ASP A CA 1
ATOM 780 C C . ASP A 1 97 ? 5.403 -0.165 -35.523 1.00 79.00 97 ASP A C 1
ATOM 782 O O . ASP A 1 97 ? 5.268 0.624 -36.454 1.00 79.00 97 ASP A O 1
ATOM 786 N N . LEU A 1 98 ? 6.608 -0.609 -35.148 1.00 69.50 98 LEU A N 1
ATOM 787 C CA . LEU A 1 98 ? 7.867 -0.170 -35.773 1.00 69.50 98 LEU A CA 1
ATOM 788 C C . LEU A 1 98 ? 8.081 -0.713 -37.196 1.00 69.50 98 LEU A C 1
ATOM 790 O O . LEU A 1 98 ? 9.003 -0.277 -37.880 1.00 69.50 98 LEU A O 1
ATOM 794 N N . PHE A 1 99 ? 7.267 -1.676 -37.636 1.00 70.94 99 PHE A N 1
ATOM 795 C CA . PHE A 1 99 ? 7.459 -2.411 -38.892 1.00 70.94 99 PHE A CA 1
ATOM 796 C C . PHE A 1 99 ? 6.267 -2.296 -39.853 1.00 70.94 99 PHE A C 1
ATOM 798 O O . PHE A 1 99 ? 6.202 -3.042 -40.829 1.00 70.94 99 PHE A O 1
ATOM 805 N N . VAL A 1 100 ? 5.316 -1.398 -39.570 1.00 66.50 100 VAL A N 1
ATOM 806 C CA . VAL A 1 100 ? 4.081 -1.214 -40.359 1.00 66.50 100 VAL A CA 1
ATOM 807 C C . VAL A 1 100 ? 4.333 -0.449 -41.662 1.00 66.50 100 VAL A C 1
ATOM 809 O O . VAL A 1 100 ? 3.580 -0.607 -42.618 1.00 66.50 100 VAL A O 1
ATOM 812 N N . GLU A 1 101 ? 5.408 0.333 -41.735 1.00 60.19 101 GLU A N 1
ATOM 813 C CA . GLU A 1 101 ? 5.804 1.034 -42.955 1.00 60.19 101 GLU A CA 1
ATOM 814 C C . GLU A 1 101 ? 6.957 0.297 -43.637 1.00 60.19 101 GLU A C 1
ATOM 816 O O . GLU A 1 101 ? 7.977 -0.010 -43.009 1.00 60.19 101 GLU A O 1
ATOM 821 N N . GLU A 1 102 ? 6.807 0.020 -44.936 1.00 54.00 102 GLU A N 1
ATOM 822 C CA . GLU A 1 102 ? 7.940 -0.330 -45.787 1.00 54.00 102 GLU A CA 1
ATOM 823 C C . GLU A 1 102 ? 8.936 0.828 -45.713 1.00 54.00 102 GLU A C 1
ATOM 825 O O . GLU A 1 102 ? 8.734 1.887 -46.307 1.00 54.00 102 GLU A O 1
ATOM 830 N N . GLN A 1 103 ? 10.003 0.638 -44.935 1.00 56.09 103 GLN A N 1
ATOM 831 C CA . GLN A 1 103 ? 11.141 1.543 -44.955 1.00 56.09 103 GLN A CA 1
ATOM 832 C C . GLN A 1 103 ? 11.571 1.670 -46.421 1.00 56.09 103 GLN A C 1
ATOM 834 O O . GLN A 1 103 ? 11.786 0.634 -47.065 1.00 56.09 103 GLN A O 1
ATOM 839 N N . PRO A 1 104 ? 11.670 2.892 -46.979 1.00 57.19 104 PRO A N 1
ATOM 840 C CA . PRO A 1 104 ? 12.141 3.052 -48.345 1.00 57.19 104 PRO A CA 1
ATOM 841 C C . PRO A 1 104 ? 13.469 2.308 -48.474 1.00 57.19 104 PRO A C 1
ATOM 843 O O . PRO A 1 104 ? 14.289 2.351 -47.555 1.00 57.19 104 PRO A O 1
ATOM 846 N N . SER A 1 105 ? 13.684 1.594 -49.584 1.00 59.41 105 SER A N 1
ATOM 847 C CA . SER A 1 105 ? 14.929 0.855 -49.819 1.00 59.41 105 SER A CA 1
ATOM 848 C C . SER A 1 105 ? 16.078 1.825 -50.124 1.00 59.41 105 SER A C 1
ATOM 850 O O . SER A 1 105 ? 16.674 1.822 -51.202 1.00 59.41 105 SER A O 1
ATOM 852 N N . VAL A 1 106 ? 16.379 2.720 -49.193 1.00 60.22 106 VAL A N 1
ATOM 853 C CA . VAL A 1 106 ? 17.599 3.503 -49.212 1.00 60.22 106 VAL A CA 1
ATOM 854 C C . VAL A 1 106 ? 18.721 2.567 -48.804 1.00 60.22 106 VAL A C 1
ATOM 856 O O . VAL A 1 106 ? 18.697 1.955 -47.737 1.00 60.22 106 VAL A O 1
ATOM 859 N N . SER A 1 107 ? 19.705 2.422 -49.694 1.00 66.06 107 SER A N 1
ATOM 860 C CA . SER A 1 107 ? 20.953 1.750 -49.348 1.00 66.06 107 SER A CA 1
ATOM 861 C C . SER A 1 107 ? 21.466 2.357 -48.038 1.00 66.06 107 SER A C 1
ATOM 863 O O . SER A 1 107 ? 21.590 3.585 -47.978 1.00 66.06 107 SER A O 1
ATOM 865 N N . PRO A 1 108 ? 21.788 1.551 -47.008 1.00 63.22 108 PRO A N 1
ATOM 866 C CA . PRO A 1 108 ? 22.332 2.064 -45.752 1.00 63.22 108 PRO A CA 1
ATOM 867 C C . PRO A 1 108 ? 23.525 2.999 -45.980 1.00 63.22 108 PRO A C 1
ATOM 869 O O . PRO A 1 108 ? 23.694 3.988 -45.276 1.00 63.22 108 PRO A O 1
ATOM 872 N N . THR A 1 109 ? 24.312 2.737 -47.026 1.00 69.25 109 THR A N 1
ATOM 873 C CA . THR A 1 109 ? 25.425 3.588 -47.453 1.00 69.25 109 THR A CA 1
ATOM 874 C C . THR A 1 109 ? 24.969 4.969 -47.920 1.00 69.25 109 THR A C 1
ATOM 876 O O . THR A 1 109 ? 25.591 5.958 -47.549 1.00 69.25 109 THR A O 1
ATOM 879 N N . ASN A 1 110 ? 23.888 5.053 -48.697 1.00 71.56 110 ASN A N 1
ATOM 880 C CA . ASN A 1 110 ? 23.362 6.329 -49.186 1.00 71.56 110 ASN A CA 1
ATOM 881 C C . ASN A 1 110 ? 22.710 7.121 -48.049 1.00 71.56 110 ASN A C 1
ATOM 883 O O . ASN A 1 110 ? 22.949 8.312 -47.937 1.00 71.56 110 ASN A O 1
ATOM 887 N N . PHE A 1 111 ? 21.991 6.451 -47.144 1.00 74.12 111 PHE A N 1
ATOM 888 C CA . PHE A 1 111 ? 21.405 7.097 -45.967 1.00 74.12 111 PHE A CA 1
ATOM 889 C C . PHE A 1 111 ? 22.473 7.703 -45.041 1.00 74.12 111 PHE A C 1
ATOM 891 O O . PHE A 1 111 ? 22.358 8.847 -44.605 1.00 74.12 111 PHE A O 1
ATOM 898 N N . ILE A 1 112 ? 23.549 6.955 -44.772 1.00 73.88 112 ILE A N 1
ATOM 899 C CA . ILE A 1 112 ? 24.674 7.446 -43.964 1.00 73.88 112 ILE A CA 1
ATOM 900 C C . ILE A 1 112 ? 25.389 8.598 -44.678 1.00 73.88 112 ILE A C 1
ATOM 902 O O . ILE A 1 112 ? 25.758 9.578 -44.033 1.00 73.88 112 ILE A O 1
ATOM 906 N N . LYS A 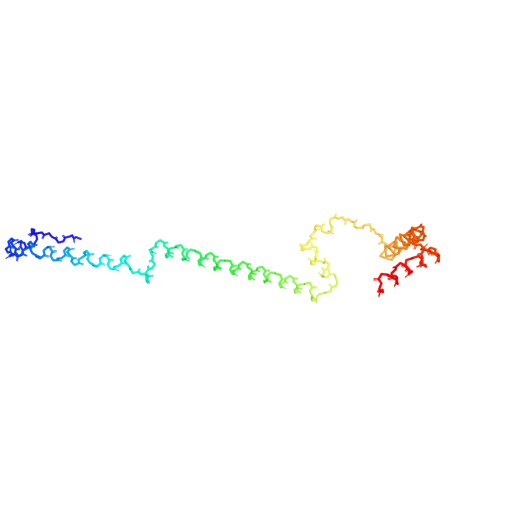1 113 ? 25.578 8.497 -45.998 1.00 75.56 113 LYS A N 1
ATOM 907 C CA . LYS A 1 113 ? 26.211 9.546 -46.799 1.00 75.56 113 LYS A CA 1
ATOM 908 C C . LYS A 1 113 ? 25.399 10.844 -46.767 1.00 75.56 113 LYS A C 1
ATOM 910 O O . LYS A 1 113 ? 25.972 11.877 -46.439 1.00 75.56 113 LYS A O 1
ATOM 915 N N . ASP A 1 114 ? 24.086 10.769 -46.972 1.00 75.31 114 ASP A N 1
ATOM 916 C CA . ASP A 1 114 ? 23.182 11.922 -46.897 1.00 75.31 114 ASP A CA 1
ATOM 917 C C . ASP A 1 114 ? 23.179 12.548 -45.493 1.00 75.31 114 ASP A C 1
ATOM 919 O O . ASP A 1 114 ? 23.224 13.768 -45.355 1.00 75.31 114 ASP A O 1
ATOM 923 N N . MET A 1 115 ? 23.174 11.742 -44.422 1.00 75.50 115 MET A N 1
ATOM 924 C CA . MET A 1 115 ? 23.291 12.266 -43.051 1.00 75.50 115 MET A CA 1
ATOM 925 C C . MET A 1 115 ? 24.606 13.020 -42.826 1.00 75.50 115 MET A C 1
ATOM 927 O O . MET A 1 115 ? 24.614 14.062 -42.168 1.00 75.50 115 MET A O 1
ATOM 931 N N . ILE A 1 116 ? 25.719 12.494 -43.345 1.00 72.44 116 ILE A N 1
ATOM 932 C CA . ILE A 1 116 ? 27.029 13.138 -43.222 1.00 72.44 116 ILE A CA 1
ATOM 933 C C . ILE A 1 116 ? 27.049 14.440 -44.028 1.00 72.44 116 ILE A C 1
ATOM 935 O O . ILE A 1 116 ? 27.439 15.464 -43.474 1.00 72.44 116 ILE A O 1
ATOM 939 N N . GLU A 1 117 ? 26.594 14.432 -45.281 1.00 71.94 117 GLU A N 1
ATOM 940 C CA . GLU A 1 117 ? 26.583 15.611 -46.160 1.00 71.94 117 GLU A CA 1
ATOM 941 C C . GLU A 1 117 ? 25.700 16.737 -45.593 1.00 71.94 117 GLU A C 1
ATOM 943 O O . GLU A 1 117 ? 26.182 17.859 -45.413 1.00 71.94 117 GLU A O 1
ATOM 948 N N . ASN A 1 118 ? 24.484 16.416 -45.141 1.00 67.44 118 ASN A N 1
ATOM 949 C CA . ASN A 1 118 ? 23.586 17.379 -44.488 1.00 67.44 118 ASN A CA 1
ATOM 950 C C . ASN A 1 118 ? 24.151 17.931 -43.162 1.00 67.44 118 ASN A C 1
ATOM 952 O O . ASN A 1 118 ? 23.817 19.039 -42.743 1.00 67.44 118 ASN A O 1
ATOM 956 N N . SER A 1 119 ? 25.025 17.182 -42.477 1.00 60.22 119 SER A N 1
ATOM 957 C CA . SER A 1 119 ? 25.695 17.655 -41.254 1.00 60.22 119 SER A CA 1
ATOM 958 C C . SER A 1 119 ? 26.882 18.592 -41.516 1.00 60.22 119 SER A C 1
ATOM 960 O O . SER A 1 119 ? 27.340 19.268 -40.591 1.00 60.22 119 SER A O 1
ATOM 962 N N . VAL A 1 120 ? 27.403 18.61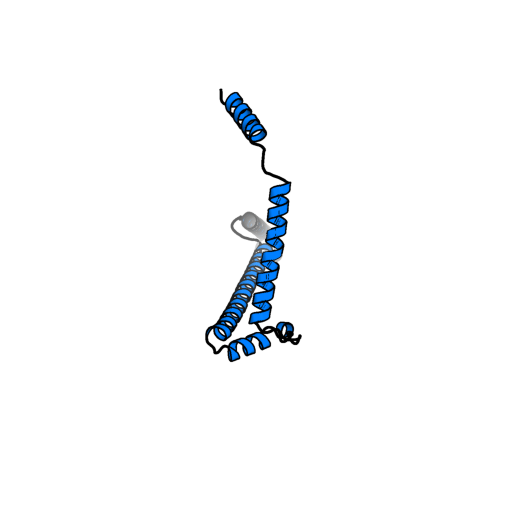2 -42.749 1.00 57.53 120 VAL A N 1
ATOM 963 C CA . VAL A 1 120 ? 28.534 19.453 -43.170 1.00 57.53 120 VAL A CA 1
ATOM 964 C C . VAL A 1 120 ? 28.041 20.787 -43.727 1.00 57.53 120 VAL A C 1
ATOM 966 O O . VAL A 1 120 ? 28.612 21.816 -43.370 1.00 57.53 120 VAL A O 1
ATOM 969 N N . GLU A 1 121 ? 26.963 20.800 -44.519 1.00 55.16 121 GLU A N 1
ATOM 970 C CA . GLU A 1 121 ? 26.363 22.048 -45.027 1.00 55.16 121 GLU A CA 1
ATOM 971 C C . GLU A 1 121 ? 25.926 22.976 -43.886 1.00 55.16 121 GLU A C 1
ATOM 973 O O . GLU A 1 121 ? 26.314 24.142 -43.856 1.00 55.16 121 GLU A O 1
ATOM 978 N N . ASN A 1 122 ? 25.268 22.430 -42.859 1.00 54.00 122 ASN A N 1
ATOM 979 C CA . ASN A 1 122 ? 24.772 23.206 -41.717 1.00 54.00 122 ASN A CA 1
ATOM 980 C C . ASN A 1 122 ? 25.895 23.860 -40.872 1.00 54.00 122 ASN A C 1
ATOM 982 O O . ASN A 1 122 ? 25.663 24.834 -40.162 1.00 54.00 122 ASN A O 1
ATOM 986 N N . LYS A 1 123 ? 27.132 23.342 -40.944 1.00 54.97 123 LYS A N 1
ATOM 987 C CA . LYS A 1 123 ? 28.288 23.881 -40.199 1.00 54.97 123 LYS A CA 1
ATOM 988 C C . LYS A 1 123 ? 29.001 25.016 -40.926 1.00 54.97 123 LYS A C 1
ATOM 990 O O . LYS A 1 123 ? 29.634 25.840 -40.269 1.00 54.97 123 LYS A O 1
ATOM 995 N N . ASN A 1 124 ? 28.941 25.062 -42.256 1.00 58.22 124 ASN A N 1
ATOM 996 C CA . ASN A 1 124 ? 29.583 26.134 -43.019 1.00 58.22 124 ASN A CA 1
ATOM 997 C C . ASN A 1 124 ? 28.826 27.460 -42.852 1.00 58.22 124 ASN A C 1
ATOM 999 O O . ASN A 1 124 ? 29.469 28.492 -42.650 1.00 58.22 124 ASN A O 1
ATOM 1003 N N . ASP A 1 125 ? 27.494 27.407 -42.800 1.00 59.06 125 ASP A N 1
ATOM 1004 C CA . ASP A 1 125 ? 26.639 28.572 -42.548 1.00 59.06 125 ASP A CA 1
ATOM 1005 C C . ASP A 1 125 ? 26.811 29.108 -41.114 1.00 59.06 125 ASP A C 1
ATOM 1007 O O . ASP A 1 125 ? 26.943 30.314 -40.904 1.00 59.06 125 ASP A O 1
ATOM 1011 N N . GLU A 1 126 ? 26.911 28.228 -40.109 1.00 54.41 126 GLU A N 1
ATOM 1012 C CA . GLU A 1 126 ? 27.213 28.635 -38.727 1.00 54.41 126 GLU A CA 1
ATOM 1013 C C . GLU A 1 126 ? 28.595 29.303 -38.600 1.00 54.41 126 GLU A C 1
ATOM 1015 O O . GLU A 1 126 ? 28.742 30.290 -37.875 1.00 54.41 126 GLU A O 1
ATOM 1020 N N . ILE A 1 127 ? 29.612 28.819 -39.325 1.00 55.62 127 ILE A N 1
ATOM 1021 C CA . ILE A 1 127 ? 30.957 29.418 -39.334 1.00 55.62 127 ILE A CA 1
ATOM 1022 C C . ILE A 1 127 ? 30.958 30.794 -40.018 1.00 55.62 127 ILE A C 1
ATOM 1024 O O . ILE A 1 127 ? 31.648 31.699 -39.538 1.00 55.62 127 ILE A O 1
ATOM 1028 N N . GLU A 1 128 ? 30.212 30.985 -41.109 1.00 60.09 128 GLU A N 1
ATOM 1029 C CA . GLU A 1 128 ? 30.064 32.305 -41.740 1.00 60.09 128 GLU A CA 1
ATOM 1030 C C . GLU A 1 128 ? 29.324 33.292 -40.835 1.00 60.09 128 GLU A C 1
ATOM 1032 O O . GLU A 1 128 ? 29.810 34.405 -40.636 1.00 60.09 128 GLU A O 1
ATOM 1037 N N . ILE A 1 129 ? 28.243 32.867 -40.178 1.00 57.38 129 ILE A N 1
ATOM 1038 C CA . ILE A 1 129 ? 27.489 33.705 -39.234 1.00 57.38 129 ILE A CA 1
ATOM 1039 C C . ILE A 1 129 ? 28.345 34.094 -38.014 1.00 57.38 129 ILE A C 1
ATOM 1041 O O . ILE A 1 129 ? 28.259 35.226 -37.533 1.00 57.38 129 ILE A O 1
ATOM 1045 N N . ILE A 1 130 ? 29.202 33.196 -37.511 1.00 54.72 130 ILE A N 1
ATOM 1046 C CA . ILE A 1 130 ? 30.147 33.501 -36.420 1.00 54.72 130 ILE A CA 1
ATOM 1047 C C . ILE A 1 130 ? 31.223 34.500 -36.879 1.00 54.72 130 ILE A C 1
ATOM 1049 O O . ILE A 1 130 ? 31.576 35.404 -36.118 1.00 54.72 130 ILE A O 1
ATOM 1053 N N . LYS A 1 131 ? 31.718 34.393 -38.121 1.00 55.50 131 LYS A N 1
ATOM 1054 C CA . LYS A 1 131 ? 32.646 35.382 -38.701 1.00 55.50 131 LYS A CA 1
ATOM 1055 C C . LYS A 1 131 ? 31.989 36.751 -38.886 1.00 55.50 131 LYS A C 1
ATOM 1057 O O . LYS A 1 131 ? 32.641 37.760 -38.636 1.00 55.50 131 LYS A O 1
ATOM 1062 N N . GLU A 1 132 ? 30.719 36.786 -39.281 1.00 55.78 132 GLU A N 1
ATOM 1063 C CA . GLU A 1 132 ? 29.959 38.024 -39.487 1.00 55.78 132 GLU A CA 1
ATOM 1064 C C . GLU A 1 132 ? 29.587 38.721 -38.166 1.00 55.78 132 GLU A C 1
ATOM 1066 O O . GLU A 1 132 ? 29.471 39.945 -38.121 1.00 55.78 132 GLU A O 1
ATOM 1071 N N . LYS A 1 133 ? 29.428 37.961 -37.070 1.00 57.28 133 LYS A N 1
ATOM 1072 C CA . LYS A 1 133 ? 28.973 38.481 -35.768 1.00 57.28 133 LYS A CA 1
ATOM 1073 C C . LYS A 1 133 ? 30.041 38.620 -34.679 1.00 57.28 133 LYS A C 1
ATOM 1075 O O . LYS A 1 133 ? 29.689 39.073 -33.590 1.00 57.28 133 LYS A O 1
ATOM 1080 N N . GLY A 1 134 ? 31.311 38.264 -34.893 1.00 58.97 134 GLY A N 1
ATOM 1081 C CA . GLY A 1 134 ? 32.231 38.266 -33.749 1.00 58.97 134 GLY A CA 1
ATOM 1082 C C . GLY A 1 134 ? 33.710 38.004 -33.991 1.00 58.97 134 GLY A C 1
ATOM 1083 O O . GLY A 1 134 ? 34.273 37.115 -33.357 1.00 58.97 134 GLY A O 1
ATOM 1084 N N . ALA A 1 135 ? 34.380 38.842 -34.776 1.00 59.41 135 ALA A N 1
ATOM 1085 C CA . ALA A 1 135 ? 35.795 39.111 -34.527 1.00 59.41 135 ALA A CA 1
ATOM 1086 C C . ALA A 1 135 ? 35.921 40.546 -34.008 1.00 59.41 135 ALA A C 1
ATOM 1088 O O . ALA A 1 135 ? 35.778 41.490 -34.782 1.00 59.41 135 ALA A O 1
ATOM 1089 N N . TYR A 1 136 ? 36.163 40.708 -32.702 1.00 59.84 136 TYR A N 1
ATOM 1090 C CA . TYR A 1 136 ? 36.538 42.010 -32.151 1.00 59.84 136 TYR A CA 1
ATOM 1091 C C . TYR A 1 136 ? 37.743 42.535 -32.930 1.00 59.84 136 TYR A C 1
ATOM 1093 O O . TYR A 1 136 ? 38.731 41.807 -33.097 1.00 59.84 136 TYR A O 1
ATOM 1101 N N . THR A 1 137 ? 37.695 43.782 -33.398 1.00 65.31 137 THR A N 1
ATOM 1102 C CA . THR A 1 137 ? 38.890 44.364 -34.011 1.00 65.31 137 THR A CA 1
ATOM 1103 C C . THR A 1 137 ? 39.993 44.477 -32.952 1.00 65.31 137 THR A C 1
ATOM 1105 O O . THR A 1 137 ? 39.708 44.561 -31.750 1.00 65.31 137 THR A O 1
ATOM 1108 N N . PRO A 1 138 ? 41.277 44.501 -33.345 1.00 63.84 138 PRO A N 1
ATOM 1109 C CA . PRO A 1 138 ? 42.367 44.708 -32.397 1.00 63.84 138 PRO A CA 1
ATOM 1110 C C . PRO A 1 138 ? 42.178 45.943 -31.493 1.00 63.84 138 PRO A C 1
ATOM 1112 O O . PRO A 1 138 ? 42.592 45.910 -30.332 1.00 63.84 138 PRO A O 1
ATOM 1115 N N . GLU A 1 139 ? 41.512 47.011 -31.963 1.00 66.94 139 GLU A N 1
ATOM 1116 C CA . GLU A 1 139 ? 41.166 48.162 -31.114 1.00 66.94 139 GLU A CA 1
ATOM 1117 C C . GLU A 1 139 ? 40.106 47.848 -30.051 1.00 66.94 139 GLU A C 1
ATOM 1119 O O . GLU A 1 139 ? 40.187 48.366 -28.933 1.00 66.94 139 GLU A O 1
ATOM 1124 N N . GLU A 1 140 ? 39.113 47.024 -30.375 1.00 70.50 140 GLU A N 1
ATOM 1125 C CA . GLU A 1 140 ? 38.056 46.627 -29.442 1.00 70.50 140 GLU A CA 1
ATOM 1126 C C . GLU A 1 140 ? 38.607 45.709 -28.351 1.00 70.50 140 GLU A C 1
ATOM 1128 O O . GLU A 1 140 ? 38.329 45.922 -27.169 1.00 70.50 140 GLU A O 1
ATOM 1133 N N . ILE A 1 141 ? 39.490 44.777 -28.722 1.00 71.56 141 ILE A N 1
ATOM 1134 C CA . ILE A 1 141 ? 40.229 43.939 -27.768 1.00 71.56 141 ILE A CA 1
ATOM 1135 C C . ILE A 1 141 ? 41.068 44.821 -26.836 1.00 71.56 141 ILE A C 1
ATOM 1137 O O . ILE A 1 141 ? 41.033 44.649 -25.617 1.00 71.56 141 ILE A O 1
ATOM 1141 N N . LYS A 1 142 ? 41.774 45.817 -27.387 1.00 75.12 142 LYS A N 1
ATOM 1142 C CA . LYS A 1 142 ? 42.591 46.747 -26.597 1.00 75.12 142 LYS A CA 1
ATOM 1143 C C . LYS A 1 142 ? 41.749 47.573 -25.620 1.00 75.12 142 LYS A C 1
ATOM 1145 O O . LYS A 1 142 ? 42.119 47.682 -24.455 1.00 75.12 142 LYS A O 1
ATOM 1150 N N . LYS A 1 143 ? 40.594 48.097 -26.050 1.00 77.31 143 LYS A N 1
ATOM 1151 C CA . LYS A 1 143 ? 39.661 48.827 -25.169 1.00 77.31 143 LYS A CA 1
ATOM 1152 C C . LYS A 1 143 ? 39.168 47.968 -24.007 1.00 77.31 143 LYS A C 1
ATOM 1154 O O . LYS A 1 143 ? 39.119 48.455 -22.879 1.00 77.31 143 LYS A O 1
ATOM 1159 N N . ILE A 1 144 ? 38.810 46.712 -24.274 1.00 72.44 144 ILE A N 1
ATOM 1160 C CA . ILE A 1 144 ? 38.340 45.781 -23.241 1.00 72.44 144 ILE A CA 1
ATOM 1161 C C . ILE A 1 144 ? 39.480 45.459 -22.263 1.00 72.44 144 ILE A C 1
ATOM 1163 O O . ILE A 1 144 ? 39.275 45.513 -21.051 1.00 72.44 144 ILE A O 1
ATOM 1167 N N . SER A 1 145 ? 40.694 45.203 -22.760 1.00 72.50 145 SER A N 1
ATOM 1168 C CA . SER A 1 145 ? 41.867 44.965 -21.908 1.00 72.50 145 SER A CA 1
ATOM 1169 C C . SER A 1 145 ? 42.224 46.166 -21.030 1.00 72.50 145 SER A C 1
ATOM 1171 O O . SER A 1 145 ? 42.438 45.987 -19.830 1.00 72.50 145 SER A O 1
ATOM 1173 N N . ASP A 1 146 ? 42.252 47.379 -21.586 1.00 80.00 146 ASP A N 1
ATOM 1174 C CA . ASP A 1 146 ? 42.581 48.600 -20.839 1.00 80.00 146 ASP A CA 1
ATOM 1175 C C . ASP A 1 146 ? 41.524 48.904 -19.763 1.00 80.00 146 ASP A C 1
ATOM 1177 O O . ASP A 1 146 ? 41.862 49.295 -18.642 1.00 80.00 146 ASP A O 1
ATOM 1181 N N . PHE A 1 147 ? 40.241 48.680 -20.074 1.00 73.19 147 PHE A N 1
ATOM 1182 C CA . PHE A 1 147 ? 39.143 48.824 -19.117 1.00 73.19 147 PHE A CA 1
ATOM 1183 C C . PHE A 1 147 ? 39.279 47.847 -17.944 1.00 73.19 147 PHE A C 1
ATOM 1185 O O . PHE A 1 147 ? 39.196 48.255 -16.784 1.00 73.19 147 PHE A O 1
ATOM 1192 N N . THR A 1 148 ? 39.550 46.573 -18.226 1.00 70.69 148 THR A N 1
ATOM 1193 C CA . THR A 1 148 ? 39.726 45.552 -17.187 1.00 70.69 148 THR A CA 1
ATOM 1194 C C . THR A 1 148 ? 40.957 45.832 -16.321 1.00 70.69 148 THR A C 1
ATOM 1196 O O . THR A 1 148 ? 40.869 45.751 -15.098 1.00 70.69 148 THR A O 1
ATOM 1199 N N . LEU A 1 149 ? 42.084 46.237 -16.917 1.00 72.12 149 LEU A N 1
ATOM 1200 C CA . LEU A 1 149 ? 43.308 46.581 -16.181 1.00 72.12 149 LEU A CA 1
ATOM 1201 C C . LEU A 1 149 ? 43.137 47.802 -15.268 1.00 72.12 149 LEU A C 1
ATOM 1203 O O . LEU A 1 149 ? 43.714 47.838 -14.182 1.00 72.12 149 LEU A O 1
ATOM 1207 N N . LYS A 1 150 ? 42.340 48.795 -15.679 1.00 72.25 150 LYS A N 1
ATOM 1208 C CA . LYS A 1 150 ? 42.055 49.986 -14.867 1.00 72.25 150 LYS A CA 1
ATOM 1209 C C . LYS A 1 150 ? 41.220 49.667 -13.625 1.00 72.25 150 LYS A C 1
ATOM 1211 O O . LYS A 1 150 ? 41.429 50.296 -12.599 1.00 72.25 150 LYS A O 1
ATOM 1216 N N . ASN A 1 151 ? 40.311 48.698 -13.715 1.00 62.25 151 ASN A N 1
ATOM 1217 C CA . ASN A 1 151 ? 39.430 48.306 -12.609 1.00 62.25 151 ASN A CA 1
ATOM 1218 C C . ASN A 1 151 ? 40.087 47.325 -11.617 1.00 62.25 151 ASN A C 1
ATOM 1220 O O . ASN A 1 151 ? 39.474 46.967 -10.616 1.00 62.25 151 ASN A O 1
ATOM 1224 N N . LEU A 1 152 ? 41.310 46.869 -11.907 1.00 62.41 152 LEU A N 1
ATOM 1225 C CA . LEU A 1 152 ? 42.106 45.970 -11.061 1.00 62.41 152 LEU A CA 1
ATOM 1226 C C . LEU A 1 152 ? 43.175 46.705 -10.224 1.00 62.41 152 LEU A C 1
ATOM 1228 O O . LEU A 1 152 ? 43.928 46.049 -9.505 1.00 62.41 152 LEU A O 1
ATOM 1232 N N . ARG A 1 153 ? 43.264 48.038 -10.319 1.00 47.84 153 ARG A N 1
ATOM 1233 C CA . ARG A 1 153 ? 44.112 48.904 -9.481 1.00 47.84 153 ARG A CA 1
ATOM 1234 C C . ARG A 1 153 ? 43.259 49.746 -8.547 1.00 47.84 153 ARG A C 1
ATOM 1236 O O . ARG A 1 153 ? 43.752 50.005 -7.430 1.00 47.84 153 ARG A O 1
#

Sequence (153 aa):
MALTKEQLIEQGLSEEIAENILNQFNNEAKQIRESVQKREDVISKEDFIKLSNELDELKAFKYVPTTKIEDIKTNLDKVSGNSLIEKMQTLKELKPDLFVEEQPSVSPTNFIKDMIENSVENKNDEIEIIKEKGAYTPEEIKKISDFTLKNLR

Radius of gyration: 43.96 Å; Cα contacts (8 Å, |Δi|>4): 24; chains: 1; bounding box: 77×65×102 Å

Mean predicted aligned error: 21.28 Å

Solvent-accessible surface area (backbone atoms only — not comparable to full-atom values): 9039 Å² total; per-residue (Å²): 136,82,90,50,59,65,64,38,37,75,71,70,40,53,72,69,58,24,51,52,52,51,53,50,52,53,52,52,54,48,51,53,50,54,54,63,73,69,41,87,90,58,77,52,74,68,56,51,52,51,53,51,50,54,52,52,52,54,53,56,60,55,54,56,55,53,52,55,51,50,54,50,51,54,52,47,54,63,57,71,76,56,56,73,69,53,35,54,52,51,46,42,73,78,42,49,81,82,64,73,60,84,70,74,91,64,51,69,68,55,53,53,47,51,55,51,53,60,59,50,59,63,49,54,56,52,53,51,52,46,61,76,70,66,69,76,50,75,67,55,51,48,52,54,51,54,54,54,56,61,76,74,111

Foldseek 3Di:
DDDDLVVVVVVVDDSVVSVVVNVVVVVVVVVVVVVVVPDPPDDDPVVVVVVVVVVVVVVVVVVVVVVVVVVVVVLVVQCPDDDPVSNVVSCCVVCVVVVPDDDPPDDPVNVVVVVVVVVVVVVVVVVVVCVVPDDQDPVSVVVVVVVVVVVVD

Secondary structure (DSSP, 8-state):
----HHHHHHTT--HHHHHHHHHHHHHHHHHHHHHHHT-TTS--HHHHHHHHHHHHHHHHHHHHHHHHHHHHHHHHHHHHSS-HHHHHHHHHHH-GGGGSS------HHHHHHHHHHHHHHHHHHHHHHHHHH----HHHHHHHHHHHHHTT-

pLDDT: mean 73.46, std 11.74, range [47.84, 93.75]